Protein AF-A0ABD1NI58-F1 (afdb_monomer)

Sequence (107 aa):
MGFSEKPQVEESDSTRKWVIAGISLRAPLKPIYTTVEKEDQDEDDMEECNSTTPKGEEAKIPTSFKCPPPPRKRKPSLKCHYRGGAREFFTPPDLETVFIRHVERAS

Organism: NCBI:txid520843

Solvent-accessible surface area (backbone atoms only — not comparable to full-atom values): 8483 Å² total; per-residue (Å²): 141,84,86,84,83,74,85,84,77,78,89,65,88,88,69,79,75,84,76,69,85,93,63,87,74,92,63,88,79,80,87,84,84,84,79,82,79,82,79,78,88,77,95,80,69,88,73,72,84,68,85,68,80,73,82,50,76,92,63,52,77,79,92,81,69,84,74,74,79,77,88,74,78,78,78,81,66,92,72,73,79,84,80,71,76,82,80,77,87,67,82,79,76,57,78,74,62,77,73,59,83,86,75,83,77,85,128

InterPro domains:
  IPR040389 Cyclin-dependent protein kinase inhibitor SMR [PTHR33142] (37-105)

Secondary structure (DSSP, 8-state):
----PPP-----GGG-----TT---SSPPPPPP---------S--SSSTT-PPP-SGGGSPP----PPPPPPPPPPPSS----SS------PPPTTGGG--------

Radius of gyration: 32.81 Å; Cα contacts (8 Å, |Δi|>4): 3; chains: 1; bounding box: 54×74×96 Å

Structure (mmCIF, N/CA/C/O backbone):
data_AF-A0ABD1NI58-F1
#
_entry.id   AF-A0ABD1NI58-F1
#
loop_
_atom_site.group_PDB
_atom_site.id
_atom_site.type_symbol
_atom_site.label_atom_id
_atom_site.label_alt_id
_atom_site.label_comp_id
_atom_site.label_asym_id
_atom_site.label_entity_id
_atom_site.label_seq_id
_atom_site.pdbx_PDB_ins_code
_atom_site.Cartn_x
_atom_site.Cartn_y
_atom_site.Cartn_z
_atom_site.occupancy
_atom_site.B_iso_or_equiv
_atom_site.auth_seq_id
_atom_site.auth_comp_id
_atom_site.auth_asym_id
_atom_site.auth_atom_id
_atom_site.pdbx_PDB_model_num
ATOM 1 N N . MET A 1 1 ? 20.662 -17.755 47.707 1.00 48.53 1 MET A N 1
ATOM 2 C CA . MET A 1 1 ? 20.631 -16.276 47.729 1.00 48.53 1 MET A CA 1
ATOM 3 C C . MET A 1 1 ? 21.702 -15.778 46.777 1.00 48.53 1 MET A C 1
ATOM 5 O O . MET A 1 1 ? 22.804 -16.301 46.841 1.00 48.53 1 MET A O 1
ATOM 9 N N . GLY A 1 2 ? 21.378 -14.843 45.887 1.00 55.91 2 GLY A N 1
ATOM 10 C CA . GLY A 1 2 ? 22.342 -14.258 44.952 1.00 55.91 2 GLY A CA 1
ATOM 11 C C . GLY A 1 2 ? 21.624 -13.480 43.858 1.00 55.91 2 GLY A C 1
ATOM 12 O O . GLY A 1 2 ? 21.391 -14.009 42.778 1.00 55.91 2 GLY A O 1
ATOM 13 N N . PHE A 1 3 ? 21.186 -12.267 44.191 1.00 51.25 3 PHE A N 1
ATOM 14 C CA . PHE A 1 3 ? 20.585 -11.313 43.262 1.00 51.25 3 PHE A CA 1
ATOM 15 C C . PHE A 1 3 ? 21.599 -10.938 42.171 1.00 51.25 3 PHE A C 1
ATOM 17 O O . PHE A 1 3 ? 22.729 -10.573 42.480 1.00 51.25 3 PHE A O 1
ATOM 24 N N . SER A 1 4 ? 21.188 -11.001 40.903 1.00 62.47 4 SER A N 1
ATOM 25 C CA . SER A 1 4 ? 21.877 -10.305 39.815 1.00 62.47 4 SER A CA 1
ATOM 26 C C . SER A 1 4 ? 21.250 -8.918 39.696 1.00 62.47 4 SER A C 1
ATOM 28 O O . SER A 1 4 ? 20.111 -8.765 39.251 1.00 62.47 4 SER A O 1
ATOM 30 N N . GLU A 1 5 ? 21.987 -7.927 40.180 1.00 55.50 5 GLU A N 1
ATOM 31 C CA . GLU A 1 5 ? 21.666 -6.508 40.102 1.00 55.50 5 GLU A CA 1
ATOM 32 C C . GLU A 1 5 ? 21.833 -6.039 38.651 1.00 55.50 5 GLU A C 1
ATOM 34 O O . GLU A 1 5 ? 22.899 -6.178 38.051 1.00 55.50 5 GLU A O 1
ATOM 39 N N . LYS A 1 6 ? 20.748 -5.547 38.048 1.00 64.12 6 LYS A N 1
ATOM 40 C CA . LYS A 1 6 ? 20.795 -4.885 36.741 1.00 64.12 6 LYS A CA 1
ATOM 41 C C . LYS A 1 6 ? 21.120 -3.412 36.990 1.00 64.12 6 LYS A C 1
ATOM 43 O O . LYS A 1 6 ? 20.483 -2.832 37.869 1.00 64.12 6 LYS A O 1
ATOM 48 N N . PRO A 1 7 ? 22.030 -2.787 36.226 1.00 55.06 7 PRO A N 1
ATOM 49 C CA . PRO A 1 7 ? 22.283 -1.362 36.369 1.00 55.06 7 PRO A CA 1
ATOM 50 C C . PRO A 1 7 ? 21.007 -0.577 36.042 1.00 55.06 7 PRO A C 1
ATOM 52 O O . PRO A 1 7 ? 20.443 -0.712 34.953 1.00 55.06 7 PRO A O 1
ATOM 55 N N . GLN A 1 8 ? 20.551 0.227 37.005 1.00 48.66 8 GLN A N 1
ATOM 56 C CA . GLN A 1 8 ? 19.572 1.282 36.776 1.00 48.66 8 GLN A CA 1
ATOM 57 C C . GLN A 1 8 ? 20.242 2.334 35.890 1.00 48.66 8 GLN A C 1
ATOM 59 O O . GLN A 1 8 ? 21.140 3.046 36.328 1.00 48.66 8 GLN A O 1
ATOM 64 N N . V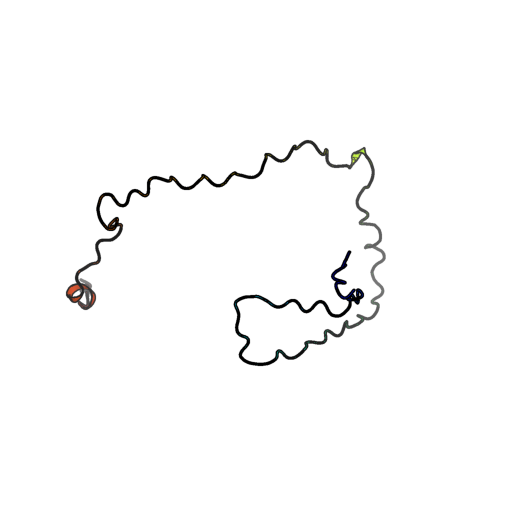AL A 1 9 ? 19.841 2.394 34.623 1.00 47.03 9 VAL A N 1
ATOM 65 C CA . VAL A 1 9 ? 20.137 3.547 33.775 1.00 47.03 9 VAL A CA 1
ATOM 66 C C . VAL A 1 9 ? 18.995 4.522 33.986 1.00 47.03 9 VAL A C 1
ATOM 68 O O . VAL A 1 9 ? 17.870 4.275 33.551 1.00 47.03 9 VAL A O 1
ATOM 71 N N . GLU A 1 10 ? 19.307 5.575 34.736 1.00 43.31 10 GLU A N 1
ATOM 72 C CA . GLU A 1 10 ? 18.459 6.738 34.928 1.00 43.31 10 GLU A CA 1
ATOM 73 C C . GLU A 1 10 ? 18.010 7.320 33.587 1.00 43.31 10 GLU A C 1
ATOM 75 O O . GLU A 1 10 ? 18.761 7.438 32.614 1.00 43.31 10 GLU A O 1
ATOM 80 N N . GLU A 1 11 ? 16.732 7.663 33.579 1.00 49.41 11 GLU A N 1
ATOM 81 C CA . GLU A 1 11 ? 15.998 8.326 32.523 1.00 49.41 11 GLU A CA 1
ATOM 82 C C . GLU A 1 11 ? 16.523 9.757 32.347 1.00 49.41 11 GLU A C 1
ATOM 84 O O . GLU A 1 11 ? 16.340 10.623 33.198 1.00 49.41 11 GLU A O 1
ATOM 89 N N . SER A 1 12 ? 17.188 10.008 31.219 1.00 44.00 12 SER A N 1
ATOM 90 C CA . SER A 1 12 ? 17.365 11.356 30.683 1.00 44.00 12 SER A CA 1
ATOM 91 C C . SER A 1 12 ? 16.720 11.400 29.302 1.00 44.00 12 SER A C 1
ATOM 93 O O . SER A 1 12 ? 17.215 10.823 28.330 1.00 44.00 12 SER A O 1
ATOM 95 N N . ASP A 1 13 ? 15.566 12.055 29.224 1.00 54.00 13 ASP A N 1
ATOM 96 C CA . ASP A 1 13 ? 14.683 12.053 28.054 1.00 54.00 13 ASP A CA 1
ATOM 97 C C . ASP A 1 13 ? 15.158 12.902 26.873 1.00 54.00 13 ASP A C 1
ATOM 99 O O . ASP A 1 13 ? 14.511 12.932 25.827 1.00 54.00 13 ASP A O 1
ATOM 103 N N . SER A 1 14 ? 16.307 13.565 26.979 1.00 53.09 14 SER A N 1
ATOM 104 C CA . SER A 1 14 ? 16.754 14.531 25.973 1.00 53.09 14 SER A CA 1
ATOM 105 C C . SER A 1 14 ? 17.638 13.945 24.869 1.00 53.09 14 SER A C 1
ATOM 107 O O . SER A 1 14 ? 18.045 14.670 23.965 1.00 53.09 14 SER A O 1
ATOM 109 N N . THR A 1 15 ? 17.954 12.644 24.890 1.00 54.62 15 THR A N 1
ATOM 110 C CA . THR A 1 15 ? 18.849 12.042 23.877 1.00 54.62 15 THR A CA 1
ATOM 111 C C . THR A 1 15 ? 18.444 10.632 23.453 1.00 54.62 15 THR A C 1
ATOM 113 O O . THR A 1 15 ? 19.285 9.770 23.182 1.00 54.62 15 THR A O 1
ATOM 116 N N . ARG A 1 16 ? 17.136 10.373 23.333 1.00 61.75 16 ARG A N 1
ATOM 117 C CA . ARG A 1 16 ? 16.643 9.148 22.683 1.00 61.75 16 ARG A CA 1
ATOM 118 C C . ARG A 1 16 ? 17.019 9.190 21.195 1.00 61.75 16 ARG A C 1
ATOM 120 O O . ARG A 1 16 ? 16.286 9.702 20.354 1.00 61.75 16 ARG A O 1
ATOM 127 N N . LYS A 1 17 ? 18.214 8.688 20.877 1.00 67.38 17 LYS A N 1
ATOM 128 C CA . LYS A 1 17 ? 18.720 8.547 19.510 1.00 67.38 17 LYS A CA 1
ATOM 129 C C . LYS A 1 17 ? 17.856 7.522 18.772 1.00 67.38 17 LYS A C 1
ATOM 131 O O . LYS A 1 17 ? 17.910 6.324 19.048 1.00 67.38 17 LYS A O 1
ATOM 136 N N . TRP A 1 18 ? 17.035 7.988 17.841 1.00 66.00 18 TRP A N 1
ATOM 137 C CA . TRP A 1 18 ? 16.286 7.112 16.948 1.00 66.00 18 TRP A CA 1
ATOM 138 C C . TRP A 1 18 ? 17.258 6.545 15.914 1.00 66.00 18 TRP A C 1
ATOM 140 O O . TRP A 1 18 ? 17.663 7.229 14.979 1.00 66.00 18 TRP A O 1
ATOM 150 N N . VAL A 1 19 ? 17.694 5.302 16.117 1.00 70.62 19 VAL A N 1
ATOM 151 C CA . VAL A 1 19 ? 18.522 4.583 15.143 1.00 70.62 19 VAL A CA 1
ATOM 152 C C . VAL A 1 19 ? 17.592 3.789 14.235 1.00 70.62 19 VAL A C 1
ATOM 154 O O . VAL A 1 19 ? 16.843 2.935 14.707 1.00 70.62 19 VAL A O 1
ATOM 157 N N . ILE A 1 20 ? 17.632 4.060 12.930 1.00 74.31 20 ILE A N 1
ATOM 158 C CA . ILE A 1 20 ? 16.840 3.310 11.954 1.00 74.31 20 ILE A CA 1
ATOM 159 C C . ILE A 1 20 ? 17.582 2.009 11.626 1.00 74.31 20 ILE A C 1
ATOM 161 O O . ILE A 1 20 ? 18.658 2.026 11.027 1.00 74.31 20 ILE A O 1
ATOM 165 N N . ALA A 1 21 ? 17.025 0.871 12.043 1.00 75.50 21 ALA A N 1
ATOM 166 C CA . ALA A 1 21 ? 17.600 -0.441 11.760 1.00 75.50 21 ALA A CA 1
ATOM 167 C C . ALA A 1 21 ? 17.590 -0.736 10.247 1.00 75.50 21 ALA A C 1
ATOM 169 O O . ALA A 1 21 ? 16.588 -0.509 9.572 1.00 75.50 21 ALA A O 1
ATOM 170 N N . GLY A 1 22 ? 18.693 -1.272 9.716 1.00 72.81 22 GLY A N 1
ATOM 171 C CA . GLY A 1 22 ? 18.783 -1.741 8.325 1.00 72.81 22 GLY A CA 1
ATOM 172 C C . GLY A 1 22 ? 19.301 -0.727 7.302 1.00 72.81 22 GLY A C 1
ATOM 173 O O . GLY A 1 22 ? 19.428 -1.082 6.133 1.00 72.81 22 GLY A O 1
ATOM 174 N N . ILE A 1 23 ? 19.653 0.495 7.716 1.00 74.88 23 ILE A N 1
ATOM 175 C CA . ILE A 1 23 ? 20.271 1.495 6.835 1.00 74.88 23 ILE A CA 1
ATOM 176 C C . ILE A 1 23 ? 21.692 1.798 7.313 1.00 74.88 23 ILE A C 1
ATOM 178 O O . ILE A 1 23 ? 21.895 2.358 8.389 1.00 74.88 23 ILE A O 1
ATOM 182 N N . SER A 1 24 ? 22.696 1.433 6.515 1.00 69.81 24 SER A N 1
ATOM 183 C CA . SER A 1 24 ? 24.088 1.803 6.783 1.00 69.81 24 SER A CA 1
ATOM 184 C C . SER A 1 24 ? 24.327 3.244 6.331 1.00 69.81 24 SER A C 1
ATOM 186 O O . SER A 1 24 ? 24.492 3.509 5.139 1.00 69.81 24 SER A O 1
ATOM 188 N N . LEU A 1 25 ? 24.343 4.190 7.273 1.00 72.19 25 LEU A N 1
ATOM 189 C CA . LEU A 1 25 ? 24.731 5.571 6.985 1.00 72.19 25 LEU A CA 1
ATOM 190 C C . LEU A 1 25 ? 26.225 5.604 6.639 1.00 72.19 25 LEU A C 1
ATOM 192 O O . LEU A 1 25 ? 27.067 5.258 7.463 1.00 72.19 25 LEU A O 1
ATOM 196 N N . ARG A 1 26 ? 26.560 6.004 5.407 1.00 73.31 26 ARG A N 1
ATOM 197 C CA . ARG A 1 26 ? 27.955 6.060 4.928 1.00 73.31 26 ARG A CA 1
ATOM 198 C C . ARG A 1 26 ? 28.766 7.216 5.541 1.00 73.31 26 ARG A C 1
ATOM 200 O O . ARG A 1 26 ? 29.984 7.212 5.410 1.00 73.31 26 ARG A O 1
ATOM 207 N N . ALA A 1 27 ? 28.120 8.176 6.210 1.00 73.69 27 ALA A N 1
ATOM 208 C CA . ALA A 1 27 ? 28.758 9.289 6.917 1.00 73.69 27 ALA A CA 1
ATOM 209 C C . ALA A 1 27 ? 27.880 9.785 8.091 1.00 73.69 27 ALA A C 1
ATOM 211 O O . ALA A 1 27 ? 26.656 9.625 8.028 1.00 73.69 27 ALA A O 1
ATOM 212 N N . PRO A 1 28 ? 28.460 10.404 9.141 1.00 74.06 28 PRO A N 1
ATOM 213 C CA . PRO A 1 28 ? 27.695 11.080 10.190 1.00 74.06 28 PRO A CA 1
ATOM 214 C C . PRO A 1 28 ? 26.806 12.179 9.593 1.00 74.06 28 PRO A C 1
ATOM 216 O O . PRO A 1 28 ? 27.277 13.003 8.807 1.00 74.06 28 PRO A O 1
ATOM 219 N N . LEU A 1 29 ? 25.518 12.194 9.946 1.00 74.56 29 LEU A N 1
ATOM 220 C CA . LEU A 1 29 ? 24.593 13.229 9.480 1.00 74.56 29 LEU A CA 1
ATOM 221 C C . LEU A 1 29 ? 24.905 14.559 10.173 1.00 74.56 29 LEU A C 1
ATOM 223 O O . LEU A 1 29 ? 25.166 14.592 11.376 1.00 74.56 29 LEU A O 1
ATOM 227 N N . LYS A 1 30 ? 24.861 15.660 9.417 1.00 78.00 30 LYS A N 1
ATOM 228 C CA . LYS A 1 30 ? 24.985 17.003 9.992 1.00 78.00 30 LYS A CA 1
ATOM 229 C C . LYS A 1 30 ? 23.682 17.357 10.723 1.00 78.00 30 LYS A C 1
ATOM 231 O O . LYS A 1 30 ? 22.616 17.163 10.137 1.00 78.00 30 LYS A O 1
ATOM 236 N N . PRO A 1 31 ? 23.741 17.868 11.964 1.00 75.50 31 PRO A N 1
ATOM 237 C CA . PRO A 1 31 ? 22.555 18.362 12.649 1.00 75.50 31 PRO A CA 1
ATOM 238 C C . PRO A 1 31 ? 21.986 19.572 11.899 1.00 75.50 31 PRO A C 1
ATOM 240 O O . PRO A 1 31 ? 22.738 20.436 11.447 1.00 75.50 31 PRO A O 1
ATOM 243 N N . ILE A 1 32 ? 20.662 19.620 11.757 1.00 79.50 32 ILE A N 1
ATOM 244 C CA . ILE A 1 32 ? 19.941 20.768 11.198 1.00 79.50 32 ILE A CA 1
ATOM 245 C C . ILE A 1 32 ? 19.362 21.546 12.378 1.00 79.50 32 ILE A C 1
ATOM 247 O O . ILE A 1 32 ? 18.628 20.979 13.185 1.00 79.50 32 ILE A O 1
ATOM 251 N N . TYR A 1 33 ? 19.699 22.830 12.477 1.00 76.81 33 TYR A N 1
ATOM 252 C CA . TYR A 1 33 ? 19.130 23.745 13.461 1.00 76.81 33 TYR A CA 1
ATOM 253 C C . TYR A 1 33 ? 18.053 24.574 12.768 1.00 76.81 33 TYR A C 1
ATOM 255 O O . TYR A 1 33 ? 18.349 25.299 11.821 1.00 76.81 33 TYR A O 1
ATOM 263 N N . THR A 1 34 ? 16.805 24.443 13.205 1.00 74.81 34 THR A N 1
ATOM 264 C CA . THR A 1 34 ? 15.701 25.275 12.720 1.00 74.81 34 THR A CA 1
ATOM 265 C C . THR A 1 34 ? 15.643 26.551 13.551 1.00 74.81 34 THR A C 1
ATOM 267 O O . THR A 1 34 ? 15.396 26.487 14.757 1.00 74.81 34 THR A O 1
ATOM 270 N N . THR A 1 35 ? 15.873 27.706 12.934 1.00 69.44 35 THR A N 1
ATOM 271 C CA . THR A 1 35 ? 15.568 29.007 13.536 1.00 69.44 35 THR A CA 1
ATOM 272 C C . THR A 1 35 ? 14.078 29.274 13.369 1.00 69.44 35 THR A C 1
ATOM 274 O O . THR A 1 35 ? 13.563 29.232 12.257 1.00 69.44 35 THR A O 1
ATOM 277 N N . VAL A 1 36 ? 13.376 29.504 14.476 1.00 66.12 36 VAL A N 1
ATOM 278 C CA . VAL A 1 36 ? 11.993 29.992 14.448 1.00 66.12 36 VAL A CA 1
ATOM 279 C C . VAL A 1 36 ? 12.094 31.501 14.257 1.00 66.12 36 VAL A C 1
ATOM 281 O O . VAL A 1 36 ? 12.507 32.205 15.181 1.00 66.12 36 VAL A O 1
ATOM 284 N N . GLU A 1 37 ? 11.839 31.990 13.048 1.00 61.25 37 GLU A N 1
ATOM 285 C CA . GLU A 1 37 ? 11.735 33.429 12.809 1.00 61.25 37 GLU A CA 1
ATOM 286 C C . GLU A 1 37 ? 10.449 33.924 13.485 1.00 61.25 37 GLU A C 1
ATOM 288 O O . GLU A 1 37 ? 9.390 33.312 13.357 1.00 61.25 37 GLU A O 1
ATOM 293 N N . LYS A 1 38 ? 10.570 34.968 14.313 1.00 58.78 38 LYS A N 1
ATOM 294 C CA . LYS A 1 38 ? 9.421 35.669 14.886 1.00 58.78 38 LYS A CA 1
ATOM 295 C C . LYS A 1 38 ? 8.974 36.670 13.833 1.00 58.78 38 LYS A C 1
ATOM 297 O O . LYS A 1 38 ? 9.702 37.623 13.582 1.00 58.78 38 LYS A O 1
ATOM 302 N N . GLU A 1 39 ? 7.839 36.403 13.209 1.00 55.25 39 GLU A N 1
ATOM 303 C CA . GLU A 1 39 ? 7.193 37.333 12.290 1.00 55.25 39 GLU A CA 1
ATOM 304 C C . GLU A 1 39 ? 6.616 38.499 13.104 1.00 55.25 39 GLU A C 1
ATOM 306 O O . GLU A 1 39 ? 5.952 38.299 14.128 1.00 55.25 39 GLU A O 1
ATOM 311 N N . ASP A 1 40 ? 6.993 39.708 12.691 1.00 47.75 40 ASP A N 1
ATOM 312 C CA . ASP A 1 40 ? 6.574 40.971 13.275 1.00 47.75 40 ASP A CA 1
ATOM 313 C C . ASP A 1 40 ? 5.063 41.192 13.108 1.00 47.75 40 ASP A C 1
ATOM 315 O O . ASP A 1 40 ? 4.410 40.706 12.190 1.00 47.75 40 ASP A O 1
ATOM 319 N N . GLN A 1 41 ? 4.524 41.900 14.088 1.00 53.66 41 GLN A N 1
ATOM 320 C CA . GLN A 1 41 ? 3.115 42.095 14.384 1.00 53.66 41 GLN A CA 1
ATOM 321 C C . GLN A 1 41 ? 2.492 43.118 13.420 1.00 53.66 41 GLN A C 1
ATOM 323 O O . GLN A 1 41 ? 2.647 44.318 13.629 1.00 53.66 41 GLN A O 1
ATOM 328 N N . ASP A 1 42 ? 1.784 42.648 12.389 1.00 46.16 42 ASP A N 1
ATOM 329 C CA . ASP A 1 42 ? 0.933 43.489 11.541 1.00 46.16 42 ASP A CA 1
ATOM 330 C C . ASP A 1 42 ? -0.474 43.620 12.157 1.00 46.16 42 ASP A C 1
ATOM 332 O O . ASP A 1 42 ? -1.208 42.651 12.362 1.00 46.16 42 ASP A O 1
ATOM 336 N N . GLU A 1 43 ? -0.820 44.858 12.501 1.00 52.47 43 GLU A N 1
ATOM 337 C CA . GLU A 1 43 ? -2.091 45.308 13.063 1.00 52.47 43 GLU A CA 1
ATOM 338 C C . GLU A 1 43 ? -3.221 45.260 12.012 1.00 52.47 43 GLU A C 1
ATOM 340 O O . GLU A 1 43 ? -3.554 46.292 11.437 1.00 52.47 43 GLU A O 1
ATOM 345 N N . ASP A 1 44 ? -3.835 44.097 11.752 1.00 50.59 44 ASP A N 1
ATOM 346 C CA . ASP A 1 44 ? -5.154 44.047 11.078 1.00 50.59 44 ASP A CA 1
ATOM 347 C C . ASP A 1 44 ? -5.966 42.765 11.350 1.00 50.59 44 ASP A C 1
ATOM 349 O O . ASP A 1 44 ? -6.635 42.233 10.467 1.00 50.59 44 ASP A O 1
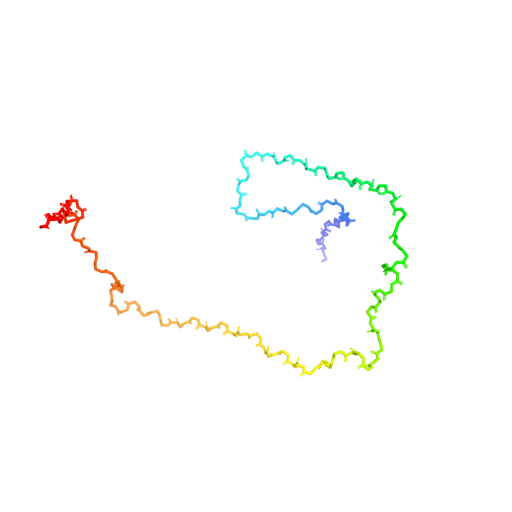ATOM 353 N N . ASP A 1 45 ? -5.916 42.240 12.578 1.00 48.75 45 ASP A N 1
ATOM 354 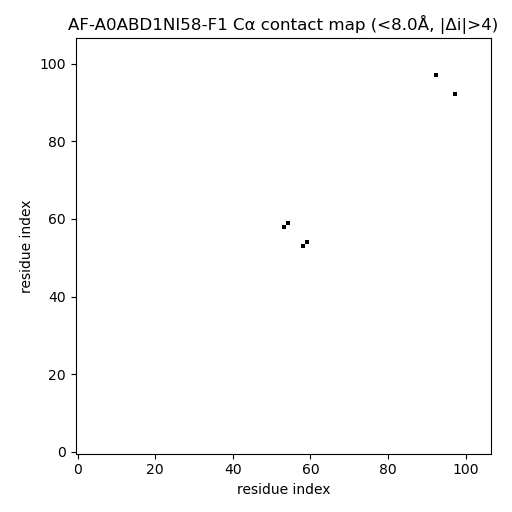C CA . ASP A 1 45 ? -6.562 40.964 12.905 1.00 48.75 45 ASP A CA 1
ATOM 355 C C . ASP A 1 45 ? -7.515 41.030 14.113 1.00 48.75 45 ASP A C 1
ATOM 357 O O . ASP A 1 45 ? -7.381 40.358 15.134 1.00 48.75 45 ASP A O 1
ATOM 361 N N . MET A 1 46 ? -8.516 41.903 14.013 1.00 51.88 46 MET A N 1
ATOM 362 C CA . MET A 1 46 ? -9.652 41.941 14.947 1.00 51.88 46 MET A CA 1
ATOM 363 C C . MET A 1 46 ? -10.837 41.078 14.459 1.00 51.88 46 MET A C 1
ATOM 365 O O . MET A 1 46 ? -11.928 41.168 15.022 1.00 51.88 46 MET A O 1
ATOM 369 N N . GLU A 1 47 ? -10.633 40.228 13.444 1.00 53.06 47 GLU A N 1
ATOM 370 C CA . GLU A 1 47 ? -11.636 39.301 12.881 1.00 53.06 47 GLU A CA 1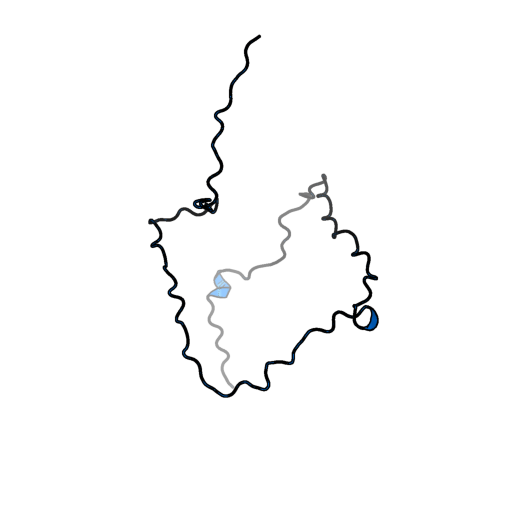
ATOM 371 C C . GLU A 1 47 ? -11.253 37.811 13.039 1.00 53.06 47 GLU A C 1
ATOM 373 O O . GLU A 1 47 ? -12.136 36.956 12.983 1.00 53.06 47 GLU A O 1
ATOM 378 N N . GLU A 1 48 ? -10.001 37.441 13.344 1.00 54.06 48 GLU A N 1
ATOM 379 C CA . GLU A 1 48 ? -9.644 36.035 13.641 1.00 54.06 48 GLU A CA 1
ATOM 380 C C . GLU A 1 48 ? -10.012 35.608 15.076 1.00 54.06 48 GLU A C 1
ATOM 382 O O . GLU A 1 48 ? -9.979 34.426 15.431 1.00 54.06 48 GLU A O 1
ATOM 387 N N . CYS A 1 49 ? -10.482 36.539 15.912 1.00 58.84 49 CYS A N 1
ATOM 388 C CA . CYS A 1 49 ? -10.811 36.283 17.316 1.00 58.84 49 CYS A CA 1
ATOM 389 C C . CYS A 1 49 ? -12.194 35.641 17.548 1.00 58.84 49 CYS A C 1
ATOM 391 O O . CYS A 1 49 ? -12.790 35.855 18.596 1.00 58.84 49 CYS A O 1
ATOM 393 N N . ASN A 1 50 ? -12.752 34.857 16.615 1.00 62.53 50 ASN A N 1
ATOM 394 C CA . ASN A 1 50 ? -14.031 34.162 16.861 1.00 62.53 50 ASN A CA 1
ATOM 395 C C . ASN A 1 50 ? -14.197 32.780 16.211 1.00 62.53 50 ASN A C 1
ATOM 397 O O . ASN A 1 50 ? -15.278 32.195 16.303 1.00 62.53 50 ASN A O 1
ATOM 401 N N . SER A 1 51 ? -13.154 32.173 15.638 1.00 65.81 51 SER A N 1
ATOM 402 C CA . SER A 1 51 ? -13.240 30.768 15.202 1.00 65.81 51 SER A CA 1
ATOM 403 C C . SER A 1 51 ? -13.052 29.803 16.380 1.00 65.81 51 SER A C 1
ATOM 405 O O . SER A 1 51 ? -12.101 29.029 16.455 1.00 65.81 51 SER A O 1
ATOM 407 N N . THR A 1 52 ? -13.980 29.849 17.340 1.00 78.81 52 THR A N 1
ATOM 408 C CA . THR A 1 52 ? -14.023 28.905 18.463 1.00 78.81 52 THR A CA 1
ATOM 409 C C . THR A 1 52 ? -14.850 27.686 18.075 1.00 78.81 52 THR A C 1
ATOM 411 O O . THR A 1 52 ? -16.042 27.790 17.792 1.00 78.81 52 THR A O 1
ATOM 414 N N . THR A 1 53 ? -14.237 26.499 18.093 1.00 83.06 53 THR A N 1
ATOM 415 C CA . THR A 1 53 ? -14.965 25.240 17.891 1.00 83.06 53 THR A CA 1
ATOM 416 C C . THR A 1 53 ? -16.087 25.116 18.931 1.00 83.06 53 THR A C 1
ATOM 418 O O . THR A 1 53 ? -15.795 25.211 20.129 1.00 83.06 53 THR A O 1
ATOM 421 N N . PRO A 1 54 ? -17.350 24.878 18.530 1.00 85.00 54 PRO A N 1
ATOM 422 C CA . PRO A 1 54 ? -18.441 24.7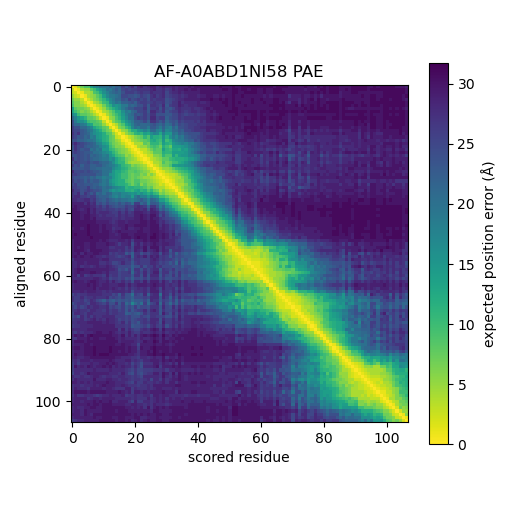04 19.479 1.00 85.00 54 PRO A CA 1
ATOM 423 C C . PRO A 1 54 ? -18.196 23.445 20.323 1.00 85.00 54 PRO A C 1
ATOM 425 O O . PRO A 1 54 ? -18.042 22.345 19.797 1.00 85.00 54 PRO A O 1
ATOM 428 N N . LYS A 1 55 ? -18.119 23.620 21.648 1.00 83.75 55 LYS A N 1
ATOM 429 C CA . LYS A 1 55 ? -17.856 22.544 22.626 1.00 83.75 55 LYS A CA 1
ATOM 430 C C . LYS A 1 55 ? -19.124 22.024 23.318 1.00 83.75 55 LYS A C 1
ATOM 432 O O . LYS A 1 55 ? -19.013 21.170 24.196 1.00 83.75 55 LYS A O 1
ATOM 437 N N . GLY A 1 56 ? -20.293 22.559 22.959 1.00 89.06 56 GLY A N 1
ATOM 438 C CA . GLY A 1 56 ? -21.586 22.151 23.509 1.00 89.06 56 GLY A CA 1
ATOM 439 C C . GLY A 1 56 ? -21.928 20.698 23.177 1.00 89.06 56 GLY A C 1
ATOM 440 O O . GLY A 1 56 ? -21.449 20.141 22.186 1.00 89.06 56 GLY A O 1
ATOM 441 N N . GLU A 1 57 ? -22.743 20.065 24.021 1.00 85.81 57 GLU A N 1
ATOM 442 C CA . GLU A 1 57 ? -23.188 18.679 23.823 1.00 85.81 57 GLU A CA 1
ATOM 443 C C . GLU A 1 57 ? -23.981 18.535 22.516 1.00 85.81 57 GLU A C 1
ATOM 445 O O . GLU A 1 57 ? -23.823 17.553 21.794 1.00 85.81 57 GLU A O 1
ATOM 450 N N . GLU A 1 58 ? -24.752 19.562 22.167 1.00 85.56 58 GLU A N 1
ATOM 451 C CA . GLU A 1 58 ? -25.542 19.681 20.946 1.00 85.56 58 GLU A CA 1
ATOM 452 C C . GLU A 1 58 ? -24.699 19.697 19.663 1.00 85.56 58 GLU A C 1
ATOM 454 O O . GLU A 1 58 ? -25.163 19.260 18.611 1.00 85.56 58 GLU A O 1
ATOM 459 N N . ALA A 1 59 ? -23.451 20.166 19.748 1.00 88.38 59 ALA A N 1
ATOM 460 C CA . ALA A 1 59 ? -22.507 20.198 18.6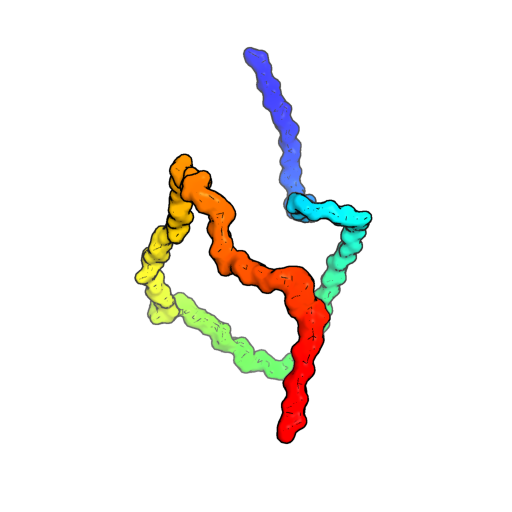33 1.00 88.38 59 ALA A CA 1
ATOM 461 C C . ALA A 1 59 ? -21.566 18.980 18.622 1.00 88.38 59 ALA A C 1
ATOM 463 O O . ALA A 1 59 ? -20.759 18.812 17.703 1.00 88.38 59 ALA A O 1
ATOM 464 N N . LYS A 1 60 ? -21.644 18.116 19.642 1.00 88.56 60 LYS A N 1
ATOM 465 C CA . LYS A 1 60 ? -20.782 16.944 19.764 1.00 88.56 60 LYS A CA 1
ATOM 466 C C . LYS A 1 60 ? -21.208 15.879 18.759 1.00 88.56 60 LYS A C 1
ATOM 468 O O . LYS A 1 60 ? -22.324 15.369 18.796 1.00 88.56 60 LYS A O 1
ATOM 473 N N . ILE A 1 61 ? -20.278 15.483 17.893 1.00 85.75 61 ILE A N 1
ATOM 474 C CA . ILE A 1 61 ? -20.509 14.406 16.926 1.00 85.75 61 ILE A CA 1
ATOM 475 C C . ILE A 1 61 ? -20.829 13.106 17.694 1.00 85.75 61 ILE A C 1
ATOM 477 O O . ILE A 1 61 ? -20.009 12.671 18.513 1.00 85.75 61 ILE A O 1
ATOM 481 N N . PRO A 1 62 ? -21.984 12.457 17.441 1.00 83.50 62 PRO A N 1
ATOM 482 C CA . PRO A 1 62 ? -22.355 11.217 18.110 1.00 83.50 62 PRO A CA 1
ATOM 483 C C . PRO A 1 62 ? -21.310 10.122 17.882 1.00 83.50 62 PRO A C 1
ATOM 485 O O . PRO A 1 62 ? -21.046 9.711 16.751 1.00 83.50 62 PRO A O 1
ATOM 488 N N . THR A 1 63 ? -20.739 9.586 18.962 1.00 77.12 63 THR A N 1
ATOM 489 C CA . THR A 1 63 ? -19.764 8.487 18.910 1.00 77.12 63 THR A CA 1
ATOM 490 C C . THR A 1 63 ? -20.482 7.151 18.718 1.00 77.12 63 THR A C 1
ATOM 492 O O . THR A 1 63 ? -20.525 6.314 19.617 1.00 77.12 63 THR A O 1
ATOM 495 N N . SER A 1 64 ? -21.113 6.960 17.562 1.00 73.69 64 SER A N 1
ATOM 496 C CA . SER A 1 64 ? -21.945 5.785 17.280 1.00 73.69 64 SER A CA 1
ATOM 497 C C . SER A 1 64 ? -21.361 4.872 16.209 1.00 73.69 64 SER A C 1
ATOM 499 O O . SER A 1 64 ? -22.089 4.295 15.416 1.00 73.69 64 SER A O 1
ATOM 501 N N . PHE A 1 65 ? -20.047 4.649 16.213 1.00 71.31 65 PHE A N 1
ATOM 502 C CA . PHE A 1 65 ? -19.478 3.564 15.419 1.00 71.31 65 PHE A CA 1
ATOM 503 C C . PHE A 1 65 ? -18.515 2.766 16.285 1.00 71.31 65 PHE A C 1
ATOM 505 O O . PHE A 1 65 ? -17.389 3.186 16.547 1.00 71.31 65 PHE A O 1
ATOM 512 N N . LYS A 1 66 ? -18.955 1.584 16.740 1.00 82.56 66 LYS A N 1
ATOM 513 C CA . LYS A 1 66 ? -17.997 0.555 17.149 1.00 82.56 66 LYS A CA 1
ATOM 514 C C . LYS A 1 66 ? -17.198 0.232 15.895 1.00 82.56 66 LYS A C 1
ATOM 516 O O . LYS A 1 66 ? -17.728 -0.408 14.989 1.00 82.56 66 LYS A O 1
ATOM 521 N N . CYS A 1 67 ? -15.972 0.749 15.827 1.00 78.19 67 CYS A N 1
ATOM 522 C CA . CYS A 1 67 ? -15.061 0.450 14.734 1.00 78.19 67 CYS A CA 1
ATOM 523 C C . CYS A 1 67 ? -15.025 -1.076 14.578 1.00 78.19 67 CYS A C 1
ATOM 525 O O . CYS A 1 67 ? -14.830 -1.773 15.585 1.00 78.19 67 CYS A O 1
ATOM 527 N N . PRO A 1 68 ? -15.297 -1.614 13.377 1.00 84.88 68 PRO A N 1
ATOM 528 C CA . PRO A 1 68 ? -15.224 -3.048 13.185 1.00 84.88 68 PRO A CA 1
ATOM 529 C C . PRO A 1 68 ? -13.820 -3.526 13.579 1.00 84.88 68 PRO A C 1
ATOM 531 O O . PRO A 1 68 ? -12.844 -2.783 13.432 1.00 84.88 68 PRO A O 1
ATOM 534 N N . PRO A 1 69 ? -13.691 -4.756 14.099 1.00 85.50 69 PRO A N 1
ATOM 535 C CA . PRO A 1 69 ? -12.385 -5.292 14.439 1.00 85.50 69 PRO A CA 1
ATOM 536 C C . PRO A 1 69 ? -11.452 -5.232 13.216 1.00 85.50 69 PRO A C 1
ATOM 538 O O . PRO A 1 69 ? -11.921 -5.393 12.083 1.00 85.50 69 PRO A O 1
ATOM 541 N N . PRO A 1 70 ? -10.136 -5.038 13.422 1.00 88.06 70 PRO A N 1
ATOM 542 C CA . PRO A 1 70 ? -9.180 -4.930 12.331 1.00 88.06 70 PRO A CA 1
ATOM 543 C C . PRO A 1 70 ? -9.293 -6.119 11.367 1.00 88.06 70 PRO A C 1
ATOM 545 O O . PRO A 1 70 ? -9.445 -7.262 11.826 1.00 88.06 70 PRO A O 1
ATOM 548 N N . PRO A 1 71 ? -9.160 -5.900 10.046 1.00 90.62 71 PRO A N 1
ATOM 549 C CA . PRO A 1 71 ? -9.111 -6.987 9.083 1.00 90.62 71 PRO A CA 1
ATOM 550 C C . PRO A 1 71 ? -8.034 -8.002 9.475 1.00 90.62 71 PRO A C 1
ATOM 552 O O . PRO A 1 71 ? -6.846 -7.685 9.580 1.00 90.62 71 PRO A O 1
ATOM 555 N N . ARG A 1 72 ? -8.440 -9.252 9.709 1.00 88.56 72 ARG A N 1
ATOM 556 C CA . ARG A 1 72 ? -7.502 -10.319 10.066 1.00 88.56 72 ARG A CA 1
ATOM 557 C C . ARG A 1 72 ? -6.823 -10.815 8.797 1.00 88.56 72 ARG A C 1
ATOM 559 O O . ARG A 1 72 ? -7.488 -11.353 7.912 1.00 88.56 72 ARG A O 1
ATOM 566 N N . LYS A 1 73 ? -5.494 -10.690 8.722 1.00 86.44 73 LYS A N 1
ATOM 567 C CA . LYS A 1 73 ? -4.710 -11.351 7.668 1.00 86.44 73 LYS A CA 1
ATOM 568 C C . LYS A 1 73 ? -5.049 -12.845 7.654 1.00 86.44 73 LYS A C 1
ATOM 570 O O . LYS A 1 73 ? -5.085 -13.489 8.706 1.00 86.44 73 LYS A O 1
ATOM 575 N N . ARG A 1 74 ? -5.306 -13.403 6.467 1.00 83.94 74 ARG A N 1
ATOM 576 C CA . ARG A 1 74 ? -5.530 -14.847 6.316 1.00 83.94 74 ARG A CA 1
ATOM 577 C C . ARG A 1 74 ? -4.284 -15.588 6.800 1.00 83.94 74 ARG A C 1
ATOM 579 O O . ARG A 1 74 ? -3.168 -15.218 6.440 1.00 83.94 74 ARG A O 1
ATOM 586 N N . LYS A 1 75 ? -4.475 -16.635 7.608 1.00 83.00 75 LYS A N 1
ATOM 587 C CA . LYS A 1 75 ? -3.380 -17.535 7.985 1.00 83.00 75 LYS A CA 1
ATOM 588 C C . LYS A 1 75 ? -2.818 -18.171 6.703 1.00 83.00 75 LYS A C 1
ATOM 590 O O . LYS A 1 75 ? -3.626 -18.635 5.892 1.00 83.00 75 LYS A O 1
ATOM 595 N N . PRO A 1 76 ? -1.489 -18.195 6.499 1.00 78.06 76 PRO A N 1
ATOM 596 C CA . PRO A 1 76 ? -0.909 -18.905 5.367 1.00 78.06 76 PRO A CA 1
ATOM 597 C C . PRO A 1 76 ? -1.315 -20.381 5.441 1.00 78.06 76 PRO A C 1
ATOM 599 O O . PRO A 1 76 ? -1.323 -20.980 6.519 1.00 78.06 76 PRO A O 1
ATOM 602 N N . SER A 1 77 ? -1.705 -20.966 4.309 1.00 76.56 77 SER A N 1
ATOM 603 C CA . SER A 1 77 ? -2.011 -22.393 4.260 1.00 76.56 77 SER A CA 1
ATOM 604 C C . SER A 1 77 ? -0.728 -23.188 4.488 1.00 76.56 77 SER A C 1
ATOM 606 O O . SER A 1 77 ? 0.248 -23.000 3.768 1.00 76.56 77 SER A O 1
ATOM 608 N N . LEU A 1 78 ? -0.752 -24.137 5.428 1.00 68.81 78 LEU A N 1
ATOM 609 C CA . LEU A 1 78 ? 0.355 -25.086 5.649 1.00 68.81 78 LEU A CA 1
ATOM 610 C C . LEU A 1 78 ? 0.627 -25.969 4.417 1.00 68.81 78 LEU A C 1
ATOM 612 O O . LEU A 1 78 ? 1.681 -26.582 4.291 1.00 68.81 78 LEU A O 1
ATOM 616 N N . LYS A 1 79 ? -0.330 -26.019 3.486 1.00 71.31 79 LYS A N 1
ATOM 617 C CA . LYS A 1 79 ? -0.192 -26.633 2.170 1.00 71.31 79 LYS A CA 1
ATOM 618 C C . LYS A 1 79 ? 0.397 -25.598 1.214 1.00 71.31 79 LYS A C 1
ATOM 620 O O . LYS A 1 79 ? -0.329 -24.792 0.632 1.00 71.31 79 LYS A O 1
ATOM 625 N N . CYS A 1 80 ? 1.719 -25.590 1.084 1.00 62.34 80 CYS A N 1
ATOM 626 C CA . CYS A 1 80 ? 2.349 -24.885 -0.018 1.00 62.34 80 CYS A CA 1
ATOM 627 C C . CYS A 1 80 ? 2.055 -25.652 -1.315 1.00 62.34 80 CYS A C 1
ATOM 629 O O . CYS A 1 80 ? 2.469 -26.802 -1.464 1.00 62.34 80 CYS A O 1
ATOM 631 N N . HIS A 1 81 ? 1.303 -25.050 -2.238 1.00 65.44 81 HIS A N 1
ATOM 632 C CA . HIS A 1 81 ? 0.955 -25.664 -3.520 1.00 65.44 81 HIS A CA 1
ATOM 633 C C . HIS A 1 81 ? 2.118 -25.556 -4.524 1.00 65.44 81 HIS A C 1
ATOM 635 O O . HIS A 1 81 ? 1.926 -25.083 -5.637 1.00 65.44 81 HIS A O 1
ATOM 641 N N . TYR A 1 82 ? 3.312 -26.057 -4.181 1.00 60.22 82 TYR A N 1
ATOM 642 C CA . TYR A 1 82 ? 4.410 -26.279 -5.145 1.00 60.22 82 TYR A CA 1
ATOM 643 C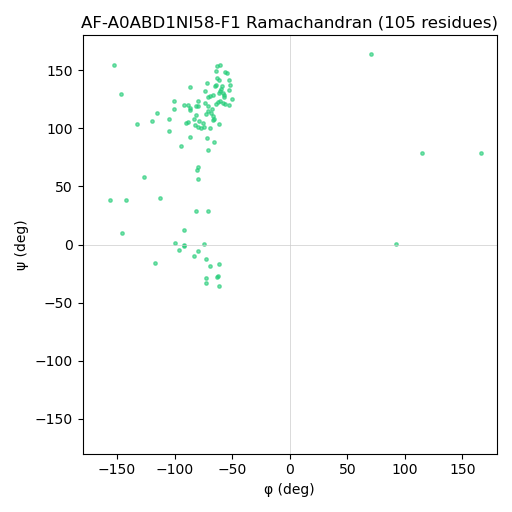 C . TYR A 1 82 ? 4.122 -27.460 -6.101 1.00 60.22 82 TYR A C 1
ATOM 645 O O . TYR A 1 82 ? 5.022 -28.163 -6.553 1.00 60.22 82 TYR A O 1
ATOM 653 N N . ARG A 1 83 ? 2.848 -27.745 -6.384 1.00 61.62 83 ARG A N 1
ATOM 654 C CA . ARG A 1 83 ? 2.424 -28.793 -7.314 1.00 61.62 83 ARG A CA 1
ATOM 655 C C . ARG A 1 83 ? 2.219 -28.147 -8.683 1.00 61.62 83 ARG A C 1
ATOM 657 O O . ARG A 1 83 ? 1.099 -27.791 -9.022 1.00 61.62 83 ARG A O 1
ATOM 664 N N . GLY A 1 84 ? 3.307 -28.020 -9.439 1.00 62.69 84 GLY A N 1
ATOM 665 C CA . GLY A 1 84 ? 3.253 -27.777 -10.883 1.00 62.69 84 GLY A CA 1
ATOM 666 C C . GLY A 1 84 ? 3.806 -26.429 -11.330 1.00 62.69 84 GLY A C 1
ATOM 667 O O . GLY A 1 84 ? 3.032 -25.537 -11.649 1.00 62.69 84 GLY A O 1
ATOM 668 N N . GLY A 1 85 ? 5.138 -26.331 -11.402 1.00 69.44 85 GLY A N 1
ATOM 669 C CA . GLY A 1 85 ? 5.840 -25.338 -12.222 1.00 69.44 85 GLY A CA 1
ATOM 670 C C . GLY A 1 85 ? 5.761 -23.885 -11.751 1.00 69.44 85 GLY A C 1
ATOM 671 O O . GLY A 1 85 ? 4.941 -23.503 -10.917 1.00 69.44 85 GLY A O 1
ATOM 672 N N . ALA A 1 86 ? 6.658 -23.056 -12.290 1.00 66.88 86 ALA A N 1
ATOM 673 C CA . ALA A 1 86 ? 6.482 -21.614 -12.236 1.00 66.88 86 ALA A CA 1
ATOM 674 C C . ALA A 1 86 ? 5.138 -21.295 -12.901 1.00 66.88 86 ALA A C 1
ATOM 676 O O . ALA A 1 86 ? 4.844 -21.778 -13.991 1.00 66.88 86 ALA A O 1
ATOM 677 N N . ARG A 1 87 ? 4.288 -20.528 -12.222 1.00 66.81 87 ARG A N 1
ATOM 678 C CA . ARG A 1 87 ? 3.035 -20.064 -12.809 1.00 66.81 87 ARG A CA 1
ATOM 679 C C . ARG A 1 87 ? 3.423 -19.054 -13.888 1.00 66.81 87 ARG A C 1
ATOM 681 O O . ARG A 1 87 ? 3.805 -17.932 -13.565 1.00 66.81 87 ARG A O 1
ATOM 688 N N . GLU A 1 88 ? 3.429 -19.486 -15.143 1.00 71.00 88 GLU A N 1
ATOM 689 C CA . GLU A 1 88 ? 3.791 -18.645 -16.282 1.00 71.00 88 GLU A CA 1
ATOM 690 C C . GLU A 1 88 ? 2.662 -17.639 -16.518 1.00 71.00 88 GLU A C 1
ATOM 692 O O . GLU A 1 88 ? 1.664 -17.915 -17.173 1.00 71.00 88 GLU A O 1
ATOM 697 N N . PHE A 1 89 ? 2.782 -16.469 -15.892 1.00 79.56 89 PHE A N 1
ATOM 698 C CA . PHE A 1 89 ? 1.876 -15.338 -16.121 1.00 79.56 89 PHE A CA 1
ATOM 699 C C . PHE A 1 89 ? 2.261 -14.521 -17.351 1.00 79.56 89 PHE A C 1
ATOM 701 O O . PHE A 1 89 ? 1.530 -13.618 -17.751 1.00 79.56 89 PHE A O 1
ATOM 708 N N . PHE A 1 90 ? 3.431 -14.806 -17.913 1.00 78.44 90 PHE A N 1
ATOM 709 C CA . PHE A 1 90 ? 3.981 -14.087 -19.038 1.00 78.44 90 PHE A CA 1
ATOM 710 C C . PHE A 1 90 ? 4.773 -15.047 -19.914 1.00 78.44 90 PHE A C 1
ATOM 712 O O . PHE A 1 90 ? 5.639 -15.768 -19.419 1.00 78.44 90 PHE A O 1
ATOM 719 N N . THR A 1 91 ? 4.477 -15.019 -21.208 1.00 82.19 91 THR A N 1
ATOM 720 C CA . THR A 1 91 ? 5.237 -15.716 -22.242 1.00 82.19 91 THR A CA 1
ATOM 721 C C . THR A 1 91 ? 6.045 -14.650 -22.979 1.00 82.19 91 THR A C 1
ATOM 723 O O . THR A 1 91 ? 5.467 -13.928 -23.796 1.00 82.19 91 THR A O 1
ATOM 726 N N . PRO A 1 92 ? 7.335 -14.455 -22.644 1.00 84.06 92 PRO A N 1
ATOM 727 C CA . PRO A 1 92 ? 8.134 -13.426 -23.291 1.00 84.06 92 PRO A CA 1
ATOM 728 C C . PRO A 1 92 ? 8.278 -13.722 -24.789 1.00 84.06 92 PRO A C 1
ATOM 730 O O . PRO A 1 92 ? 8.398 -14.892 -25.164 1.00 84.06 92 PRO A O 1
ATOM 733 N N . PRO A 1 93 ? 8.282 -12.684 -25.645 1.00 84.06 93 PRO A N 1
ATOM 734 C CA . PRO A 1 93 ? 8.675 -12.849 -27.035 1.00 84.06 93 PRO A CA 1
ATOM 735 C C . PRO A 1 93 ? 10.123 -13.339 -27.104 1.00 84.06 93 PRO A C 1
ATOM 737 O O . PRO A 1 93 ? 10.919 -13.109 -26.189 1.00 84.06 93 PRO A O 1
ATOM 740 N N . ASP A 1 94 ? 10.458 -14.012 -28.198 1.00 88.50 94 ASP A N 1
ATOM 741 C CA . ASP A 1 94 ? 11.806 -14.520 -28.402 1.00 88.50 94 ASP A CA 1
ATOM 742 C C . ASP A 1 94 ? 12.827 -13.371 -28.439 1.00 88.50 94 ASP A C 1
ATOM 744 O O . ASP A 1 94 ? 12.555 -12.291 -28.979 1.00 88.50 94 ASP A O 1
ATOM 748 N N . LEU A 1 95 ? 14.004 -13.597 -27.854 1.00 86.88 95 LEU A N 1
ATOM 749 C CA . LEU A 1 95 ? 15.021 -12.558 -27.697 1.00 86.88 95 LEU A CA 1
ATOM 750 C C . LEU A 1 95 ? 15.511 -12.029 -29.046 1.00 86.88 95 LEU A C 1
ATOM 752 O O . LEU A 1 95 ? 15.911 -10.876 -29.130 1.00 86.88 95 LEU A O 1
ATOM 756 N N . GLU A 1 96 ? 15.450 -12.820 -30.112 1.00 82.88 96 GLU A N 1
ATOM 757 C CA . GLU A 1 96 ? 15.826 -12.351 -31.447 1.00 82.88 96 GLU A CA 1
ATOM 758 C C . GLU A 1 96 ? 14.777 -11.387 -32.022 1.00 82.88 96 GLU A C 1
ATOM 760 O O . GLU A 1 96 ? 15.117 -10.408 -32.690 1.00 82.88 96 GLU A O 1
ATOM 765 N N . THR A 1 97 ? 13.499 -11.593 -31.691 1.00 82.25 97 THR A N 1
ATOM 766 C CA . THR A 1 97 ? 12.391 -10.770 -32.200 1.00 82.25 97 THR A CA 1
ATOM 767 C C . THR A 1 97 ? 12.345 -9.373 -31.586 1.00 82.25 97 THR A C 1
ATOM 769 O O . THR A 1 97 ? 11.925 -8.428 -32.257 1.00 82.25 97 THR A O 1
ATOM 772 N N . VAL A 1 98 ? 12.829 -9.197 -30.350 1.00 82.56 98 VAL A N 1
ATOM 773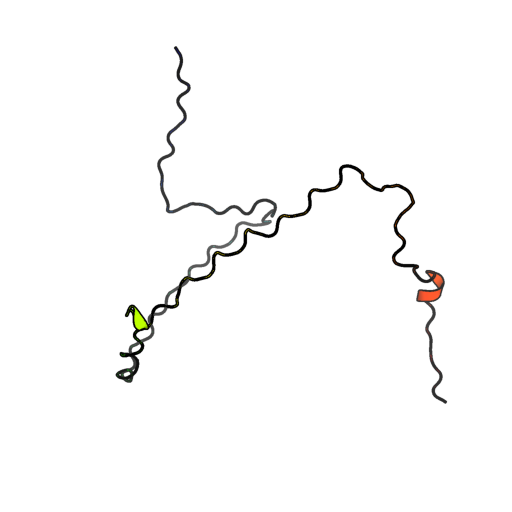 C CA . VAL A 1 98 ? 12.840 -7.876 -29.693 1.00 82.56 98 VAL A CA 1
ATOM 774 C C . VAL A 1 98 ? 13.833 -6.896 -30.324 1.00 82.56 98 VAL A C 1
ATOM 776 O O . VAL A 1 98 ? 13.683 -5.688 -30.147 1.00 82.56 98 VAL A O 1
ATOM 779 N N . PHE A 1 99 ? 14.813 -7.379 -31.094 1.00 83.19 99 PHE A N 1
ATOM 780 C CA . PHE A 1 99 ? 15.783 -6.529 -31.795 1.00 83.19 99 PHE A CA 1
ATOM 781 C C . PHE A 1 99 ? 15.361 -6.163 -33.227 1.00 83.19 99 PHE A C 1
ATOM 783 O O . PHE A 1 99 ? 16.069 -5.411 -33.902 1.00 83.19 99 PHE A O 1
ATOM 790 N N . ILE A 1 100 ? 14.210 -6.646 -33.709 1.00 85.50 100 ILE A N 1
ATOM 791 C CA . ILE A 1 100 ? 13.731 -6.343 -35.062 1.00 85.50 100 ILE A CA 1
ATOM 792 C C . ILE A 1 100 ? 13.046 -4.972 -35.074 1.00 85.50 100 ILE A C 1
ATOM 794 O O . ILE A 1 100 ? 12.028 -4.735 -34.418 1.00 85.50 100 ILE A O 1
ATOM 798 N N . ARG A 1 101 ? 13.589 -4.047 -35.872 1.00 79.69 101 ARG A N 1
ATOM 799 C CA . ARG A 1 101 ? 12.998 -2.722 -36.084 1.00 79.69 101 ARG A CA 1
ATOM 800 C C . ARG A 1 101 ? 11.790 -2.832 -37.016 1.00 79.69 101 ARG A C 1
ATOM 802 O O . ARG A 1 101 ? 11.943 -2.955 -38.228 1.00 79.69 101 ARG A O 1
ATOM 809 N N . HIS A 1 102 ? 10.593 -2.734 -36.451 1.00 79.56 102 HIS A N 1
ATOM 810 C CA . HIS A 1 102 ? 9.354 -2.661 -37.217 1.00 79.56 102 HIS A CA 1
ATOM 811 C C . HIS A 1 102 ? 9.191 -1.234 -37.753 1.00 79.56 102 HIS A C 1
ATOM 813 O O . HIS A 1 102 ? 8.931 -0.302 -36.996 1.00 79.56 102 HIS A O 1
ATOM 819 N N . VAL A 1 103 ? 9.408 -1.045 -39.053 1.00 78.94 103 VAL A N 1
ATOM 820 C CA . VAL A 1 103 ? 9.092 0.207 -39.753 1.00 78.94 103 VAL A CA 1
ATOM 821 C C . VAL A 1 103 ? 7.834 -0.013 -40.574 1.00 78.94 103 VAL A C 1
ATOM 823 O O . VAL A 1 103 ? 7.853 -0.713 -41.585 1.00 78.94 103 VAL A O 1
ATOM 826 N N . GLU A 1 104 ? 6.732 0.581 -40.126 1.00 73.88 104 GLU A N 1
ATOM 827 C CA . GLU A 1 104 ? 5.513 0.671 -40.918 1.00 73.88 104 GLU A CA 1
ATOM 828 C C . GLU A 1 104 ? 5.770 1.695 -42.030 1.00 73.88 104 GLU A C 1
ATOM 830 O O . GLU A 1 104 ? 6.019 2.876 -41.774 1.00 73.88 104 GLU A O 1
ATOM 835 N N . ARG A 1 105 ? 5.824 1.232 -43.282 1.00 68.00 105 ARG A N 1
ATOM 836 C CA . ARG A 1 105 ? 5.894 2.142 -44.427 1.00 68.00 105 ARG A CA 1
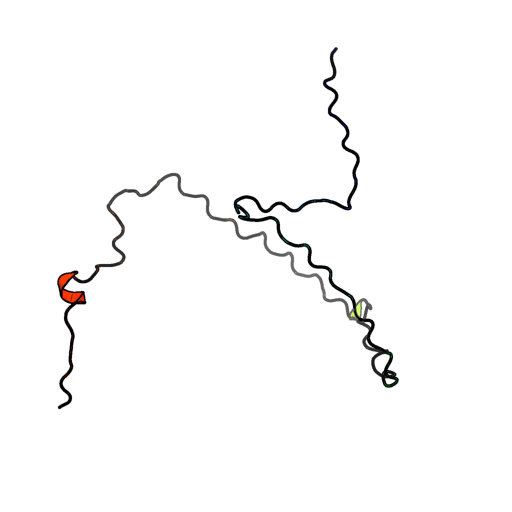ATOM 837 C C . ARG A 1 105 ? 4.555 2.862 -44.505 1.00 68.00 105 ARG A C 1
ATOM 839 O O . ARG A 1 105 ? 3.549 2.224 -44.794 1.00 68.00 105 ARG A O 1
ATOM 846 N N . ALA A 1 106 ? 4.564 4.170 -44.261 1.00 64.75 106 ALA A N 1
ATOM 847 C CA . ALA A 1 106 ? 3.434 5.025 -44.591 1.00 64.75 106 ALA A CA 1
ATOM 848 C C . ALA A 1 106 ? 3.134 4.868 -46.092 1.00 64.75 106 ALA A C 1
ATOM 850 O O . ALA A 1 106 ? 4.032 5.053 -46.922 1.00 64.75 106 ALA A O 1
ATOM 851 N N . SER A 1 107 ? 1.911 4.434 -46.405 1.00 60.09 107 SER A N 1
ATOM 852 C CA . SER A 1 107 ? 1.370 4.413 -47.766 1.00 60.09 107 SER A CA 1
ATOM 853 C C . SER A 1 107 ? 0.761 5.756 -48.128 1.00 60.09 107 SER A C 1
ATOM 855 O O . SER A 1 107 ? 0.315 6.472 -47.207 1.00 60.09 107 SER A O 1
#

Foldseek 3Di:
DDDDDDDDDDDDPPDPDDDDPPDDDPDDDDDDDDDDDDDDDDPDPPPVVPPDDDPDPVSDDDPPDPDPPPDDDDDPDPDDCPPDDDPPPDDDDDPVVVPDDDDDPDD

pLDDT: mean 70.34, std 12.87, range [43.31, 90.62]

Mean predicted aligned error: 22.92 Å